Protein AF-A0A3S5J4J9-F1 (afdb_monomer)

Foldseek 3Di:
DLDPAFEEEEEAALQDAQVPCRSPVLSVVVLVVLQVSVVSVHAYEYEGAPPHDRDPNNPRYRYHHDYADGADDLQPDDQAHDQDADDRRSVVVSVVVQLVCQVVGPAYEYSYQHQVLLVCVVVDPGRAAYEHEDDNRYNSSVVSLVVSCVVPVVRYDYDDDD

Nearest PDB structures (foldseek):
  5zer-assembly1_B  TM=9.669E-01  e=6.235E-16  Synechococcus elongatus PCC 7942 = FACHB-805
  5zes-assembly1_A  TM=9.617E-01  e=1.439E-15  Synechococcus elongatus PCC 7942 = FACHB-805
  5ze7-assembly1_A  TM=9.567E-01  e=3.321E-15  Synechococcus elongatus PCC 7942 = FACHB-805
  5zes-assembly1_B  TM=9.505E-01  e=2.920E-15  Synechococcus elongatus PCC 7942 = FACHB-805
  5hwg-assembly1_A  TM=4.174E-01  e=1.608E-02  Microbacterium hydrocarbonoxydans

Radius of gyration: 15.08 Å; Cα contacts (8 Å, |Δi|>4): 296; chains: 1; bounding box: 45×36×36 Å

Secondary structure (DSSP, 8-state):
--PPP-EEEEE--SSS-TTSSTTTHHHHHHHHHHHHHHHTT-EEEEEEETT--PPTT-TTSEEEEE--BPPPPGGGS-TTPPP---TTBHHHHHHHHHHHHGGGSSEEEE----HHHHHHGGG-SS-EEEEE-S-S--HHHHHHHHHHHHHHGGGEEE----

Sequence (162 aa):
MSELPLDLVLLSTPIGALGSGRGGGVELTLTSLMQGLAERGHRLTLIAADGSCLPAGCEAVDLVMLPGADQPSWQHAAEDAPVVIPRNGLLPSMLAEALKRAPAADAVLNFGYDWLPLWTTPWVSVPLFHLISMGDVAAVMRDAIESLARWDQRRLAFHTRR

Solvent-accessible surface area (backbone atoms only — not comparabl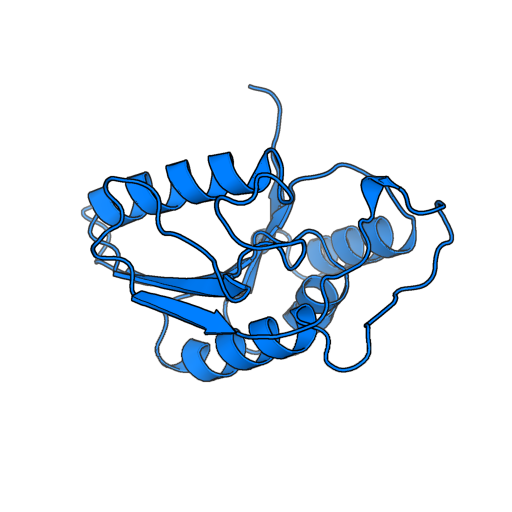e to full-atom values): 9257 Å² total; per-residue (Å²): 130,86,71,75,65,45,40,37,38,36,35,49,40,39,35,49,23,44,84,71,65,65,45,49,72,49,48,57,51,50,46,55,48,50,40,57,42,46,77,65,56,31,47,45,35,39,38,40,30,52,84,46,53,79,58,91,85,38,82,84,46,45,76,45,66,42,78,54,38,56,48,79,63,55,90,78,41,55,52,84,54,76,92,74,80,50,82,66,26,22,50,66,53,51,51,51,52,49,64,70,49,36,87,81,33,74,32,36,43,32,48,40,82,58,59,65,68,52,65,47,43,88,81,48,94,57,56,56,31,36,45,42,80,70,77,90,49,29,54,69,52,44,53,39,53,53,52,40,42,73,74,46,47,87,36,57,45,69,82,68,88,130

pLDDT: mean 93.33, std 8.8, range [41.97, 98.62]

Mean predicted aligned error: 3.62 Å

Structure (mmCIF, N/CA/C/O backbone):
data_AF-A0A3S5J4J9-F1
#
_entry.id   AF-A0A3S5J4J9-F1
#
loop_
_atom_site.group_PDB
_atom_site.id
_atom_site.type_symbol
_atom_site.label_atom_id
_atom_site.label_alt_id
_atom_site.label_comp_id
_atom_site.label_asym_id
_atom_site.label_entity_id
_atom_site.label_seq_id
_atom_site.pdbx_PDB_ins_code
_atom_site.Cartn_x
_atom_site.Cartn_y
_atom_site.Cartn_z
_atom_site.occupancy
_atom_site.B_iso_or_equiv
_atom_site.auth_seq_id
_atom_site.auth_comp_id
_atom_site.auth_asym_id
_atom_site.auth_atom_id
_atom_site.pdbx_PDB_model_num
ATOM 1 N N . MET A 1 1 ? -28.327 2.526 7.819 1.00 44.09 1 MET A N 1
ATOM 2 C CA . MET A 1 1 ? -27.573 1.862 8.901 1.00 44.09 1 MET A CA 1
ATOM 3 C C . MET A 1 1 ? -26.341 2.710 9.138 1.00 44.09 1 MET A C 1
ATOM 5 O O . MET A 1 1 ? -25.629 2.932 8.169 1.00 44.09 1 MET A O 1
ATOM 9 N N . SER A 1 2 ? -26.134 3.271 10.333 1.00 46.31 2 SER A N 1
ATOM 10 C CA . SER A 1 2 ? -24.818 3.837 10.647 1.00 46.31 2 SER A CA 1
ATOM 11 C C . SER A 1 2 ? -23.864 2.651 10.741 1.00 46.31 2 SER A C 1
ATOM 13 O O . SER A 1 2 ? -23.985 1.843 11.662 1.00 46.31 2 SER A O 1
ATOM 15 N N . GLU A 1 3 ? -23.022 2.468 9.730 1.00 72.62 3 GLU A N 1
ATOM 16 C CA . GLU A 1 3 ? -21.937 1.494 9.806 1.00 72.62 3 GLU A CA 1
ATOM 17 C C . GLU A 1 3 ? -21.077 1.872 11.015 1.00 72.62 3 GLU A C 1
ATOM 19 O O . GLU A 1 3 ? -20.797 3.053 11.236 1.00 72.62 3 GLU A O 1
ATOM 24 N N . LEU A 1 4 ? -20.763 0.891 11.863 1.00 86.06 4 LEU A N 1
ATOM 25 C CA . LEU A 1 4 ? -19.871 1.121 12.993 1.00 86.06 4 LEU A CA 1
ATOM 26 C C . LEU A 1 4 ? -18.525 1.638 12.452 1.00 86.06 4 LEU A C 1
ATOM 28 O O . LEU A 1 4 ? -18.101 1.187 11.382 1.00 86.06 4 LEU A O 1
ATOM 32 N N . PRO A 1 5 ? -17.857 2.567 13.159 1.00 93.88 5 PRO A N 1
ATOM 33 C CA . PRO A 1 5 ? -16.476 2.923 12.863 1.00 93.88 5 PRO A CA 1
ATOM 34 C C . PRO A 1 5 ? -15.620 1.666 12.700 1.00 93.88 5 PRO A C 1
ATOM 36 O O . PRO A 1 5 ? -15.747 0.737 13.494 1.00 93.88 5 PRO A O 1
ATOM 39 N N . LEU A 1 6 ? -14.772 1.666 11.673 1.00 96.88 6 LEU A N 1
ATOM 40 C CA . LEU A 1 6 ? -13.845 0.574 11.377 1.00 96.88 6 LEU A CA 1
ATOM 41 C C . LEU A 1 6 ? -12.423 1.073 11.603 1.00 96.88 6 LEU A C 1
ATOM 43 O O . LEU A 1 6 ? -12.153 2.254 11.361 1.00 96.88 6 LEU A O 1
ATOM 47 N N . ASP A 1 7 ? -11.536 0.168 11.990 1.00 97.75 7 ASP A N 1
ATOM 48 C CA . ASP A 1 7 ? -10.099 0.388 12.083 1.00 97.75 7 ASP A CA 1
ATOM 49 C C . ASP A 1 7 ? -9.435 -0.141 10.804 1.00 97.75 7 ASP A C 1
ATOM 51 O O . ASP A 1 7 ? -9.410 -1.344 10.540 1.00 97.75 7 ASP A O 1
ATOM 55 N N . LEU A 1 8 ? -8.921 0.762 9.966 1.00 98.19 8 LEU A N 1
ATOM 56 C CA . LEU A 1 8 ? -8.410 0.440 8.633 1.00 98.19 8 LEU A CA 1
ATOM 57 C C . LEU A 1 8 ? -6.920 0.762 8.519 1.00 98.19 8 LEU A C 1
ATOM 59 O O . LEU A 1 8 ? -6.482 1.880 8.798 1.00 98.19 8 LEU A O 1
ATOM 63 N N . VAL A 1 9 ? -6.148 -0.204 8.023 1.00 98.62 9 VAL A N 1
ATOM 64 C CA . VAL A 1 9 ? -4.742 0.004 7.660 1.00 98.62 9 VAL A CA 1
ATOM 65 C C . VAL A 1 9 ? -4.651 0.261 6.163 1.00 98.62 9 VAL A C 1
ATOM 67 O O . VAL A 1 9 ? -5.073 -0.557 5.351 1.00 98.62 9 VAL A O 1
ATOM 70 N N . LEU A 1 10 ? -4.087 1.397 5.782 1.00 98.31 10 LEU A N 1
ATOM 71 C CA . LEU A 1 10 ? -3.906 1.816 4.400 1.00 98.31 10 LEU A CA 1
ATOM 72 C C . LEU A 1 10 ? -2.436 1.646 4.021 1.00 98.31 10 LEU A C 1
ATOM 74 O O . LEU A 1 10 ? -1.550 2.137 4.715 1.00 98.31 10 LEU A O 1
ATOM 78 N N . LEU A 1 11 ? -2.173 0.969 2.910 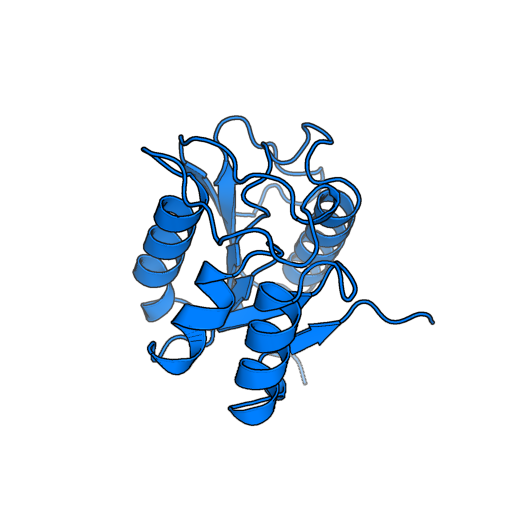1.00 97.75 11 LEU A N 1
ATOM 79 C CA . LEU A 1 11 ? -0.831 0.739 2.385 1.00 97.75 11 LEU A CA 1
ATOM 80 C C . LEU A 1 11 ? -0.642 1.585 1.121 1.00 97.75 11 LEU A C 1
ATOM 82 O O . LEU A 1 11 ? -1.273 1.304 0.095 1.00 97.75 11 LEU A O 1
ATOM 86 N N . SER A 1 12 ? 0.190 2.631 1.188 1.00 96.88 12 SER A N 1
ATOM 87 C CA . SER A 1 12 ? 0.451 3.492 0.027 1.00 96.88 12 SER A CA 1
ATOM 88 C C . SER A 1 12 ? 1.215 2.755 -1.074 1.00 96.88 12 SER A C 1
ATOM 90 O O . SER A 1 12 ? 1.709 1.640 -0.897 1.00 96.88 12 SER A O 1
ATOM 92 N N . THR A 1 13 ? 1.352 3.406 -2.230 1.00 95.12 13 THR A N 1
ATOM 93 C CA . THR A 1 13 ? 2.282 2.933 -3.258 1.00 95.12 13 THR A CA 1
ATOM 94 C C . THR A 1 13 ? 3.717 2.883 -2.710 1.00 95.12 13 THR A C 1
ATOM 96 O O . THR A 1 13 ? 4.108 3.799 -1.983 1.00 95.12 13 THR A O 1
ATOM 99 N N . PRO A 1 14 ? 4.514 1.856 -3.059 1.00 95.06 14 PRO A N 1
ATOM 100 C CA . PRO A 1 14 ? 5.933 1.771 -2.714 1.00 95.06 14 PRO A CA 1
ATOM 101 C C . PRO A 1 14 ? 6.835 2.560 -3.686 1.00 95.06 14 PRO A C 1
ATOM 103 O O . PRO A 1 14 ? 8.026 2.269 -3.792 1.00 95.06 14 PRO A O 1
ATOM 106 N N . ILE A 1 15 ? 6.269 3.499 -4.452 1.00 93.25 15 ILE A N 1
ATOM 107 C CA . ILE A 1 15 ? 6.972 4.328 -5.438 1.00 93.25 15 ILE A CA 1
ATOM 108 C C . ILE A 1 15 ? 6.971 5.777 -4.939 1.00 93.25 15 ILE A C 1
ATOM 110 O O . ILE A 1 15 ? 6.129 6.585 -5.332 1.00 93.25 15 ILE A O 1
ATOM 114 N N . GLY A 1 16 ? 7.939 6.103 -4.082 1.00 91.38 16 GLY A N 1
ATOM 115 C CA . GLY A 1 16 ? 8.122 7.433 -3.514 1.00 91.38 16 GLY A CA 1
ATOM 116 C C . GLY A 1 16 ? 7.184 7.770 -2.351 1.00 91.38 16 GLY A C 1
ATOM 117 O O . GLY A 1 16 ? 6.226 7.063 -2.043 1.00 91.38 16 GLY A O 1
ATOM 118 N N . ALA A 1 17 ? 7.493 8.889 -1.698 1.00 94.38 17 ALA A N 1
ATOM 119 C CA . ALA A 1 17 ? 6.730 9.426 -0.580 1.00 94.38 17 ALA A CA 1
ATOM 120 C C . ALA A 1 17 ? 5.429 10.103 -1.030 1.00 94.38 17 ALA A C 1
ATOM 122 O O . ALA A 1 17 ? 5.392 10.758 -2.078 1.00 94.38 17 ALA A O 1
ATOM 123 N N . LEU A 1 18 ? 4.380 9.999 -0.213 1.00 93.62 18 LEU A N 1
ATOM 124 C CA . LEU A 1 18 ? 3.127 10.721 -0.431 1.00 93.62 18 LEU A CA 1
ATOM 125 C C . LEU A 1 18 ? 3.380 12.235 -0.363 1.00 93.62 18 LEU A C 1
ATOM 127 O O . LEU A 1 18 ? 3.953 12.724 0.609 1.00 93.62 18 LEU A O 1
ATOM 131 N N . GLY A 1 19 ? 2.959 12.975 -1.389 1.00 91.38 19 GLY A N 1
ATOM 132 C CA . GLY A 1 19 ? 3.230 14.404 -1.546 1.00 91.38 19 GLY A CA 1
ATOM 133 C C . GLY A 1 19 ? 4.464 14.716 -2.398 1.00 91.38 19 GLY A C 1
ATOM 134 O O . GLY A 1 19 ? 4.697 15.880 -2.718 1.00 91.38 19 GLY A O 1
ATOM 135 N N . SER A 1 20 ? 5.241 13.707 -2.812 1.00 92.12 20 SER A N 1
ATOM 136 C CA . SER A 1 20 ? 6.369 13.900 -3.739 1.00 92.12 20 SER A CA 1
ATOM 137 C C . SER A 1 20 ? 5.941 14.005 -5.207 1.00 92.12 20 SER A C 1
ATOM 139 O O . SER A 1 20 ? 6.730 14.445 -6.044 1.00 92.12 20 SER A O 1
ATOM 141 N N . GLY A 1 21 ? 4.719 13.572 -5.536 1.00 88.12 21 GLY A N 1
ATOM 142 C CA . GLY A 1 21 ? 4.203 13.483 -6.901 1.00 88.12 21 GLY A CA 1
ATOM 143 C C . GLY A 1 21 ? 4.649 12.231 -7.665 1.00 88.12 21 GLY A C 1
ATOM 144 O O . GLY A 1 21 ? 4.185 12.004 -8.784 1.00 88.12 21 GLY A O 1
ATOM 145 N N . ARG A 1 22 ? 5.520 11.394 -7.087 1.00 86.94 22 ARG A N 1
ATOM 146 C CA . ARG A 1 22 ? 6.039 10.174 -7.733 1.00 86.94 22 ARG A CA 1
ATOM 147 C C . ARG A 1 22 ? 5.013 9.046 -7.804 1.00 86.94 22 ARG A C 1
ATOM 149 O O . ARG A 1 22 ? 5.085 8.237 -8.725 1.00 86.94 22 ARG A O 1
ATOM 156 N N . GLY A 1 23 ? 4.043 9.020 -6.892 1.00 83.00 23 GLY A N 1
ATOM 157 C CA . GLY A 1 23 ? 2.923 8.083 -6.928 1.00 83.00 23 GLY A CA 1
ATOM 158 C C . GLY A 1 23 ? 1.844 8.455 -7.952 1.00 83.00 23 GLY A C 1
ATOM 159 O O . GLY A 1 23 ? 0.907 7.683 -8.171 1.00 83.00 23 GLY A O 1
ATOM 160 N N . GLY A 1 24 ? 1.951 9.625 -8.591 1.00 87.19 24 GLY A N 1
ATOM 161 C CA . GLY A 1 24 ? 1.026 10.080 -9.626 1.00 87.19 24 GLY A CA 1
ATOM 162 C C . GLY A 1 24 ? -0.431 10.104 -9.148 1.00 87.19 24 GLY A C 1
ATOM 163 O O . GLY A 1 24 ? -0.739 10.555 -8.046 1.00 87.19 24 GLY A O 1
ATOM 164 N N . GLY A 1 25 ? -1.350 9.588 -9.972 1.00 86.12 25 GLY A N 1
ATOM 165 C CA . GLY A 1 25 ? -2.789 9.572 -9.668 1.00 86.12 25 GLY A CA 1
ATOM 166 C C . GLY A 1 25 ? -3.185 8.757 -8.427 1.00 86.12 25 GLY A C 1
ATOM 167 O O . GLY A 1 25 ? -4.272 8.970 -7.879 1.00 86.12 25 GLY A O 1
ATOM 168 N N . VAL A 1 26 ? -2.311 7.864 -7.946 1.00 87.81 26 VAL A N 1
ATOM 169 C CA . VAL A 1 26 ? -2.543 7.114 -6.702 1.00 87.81 26 VAL A CA 1
ATOM 170 C C . VAL A 1 26 ? -2.559 8.052 -5.498 1.00 87.81 26 VAL A C 1
ATOM 172 O O . VAL A 1 26 ? -3.388 7.868 -4.613 1.00 87.81 26 VAL A O 1
ATOM 175 N N . GLU A 1 27 ? -1.716 9.088 -5.472 1.00 90.50 27 GLU A N 1
ATOM 176 C CA . GLU A 1 27 ? -1.655 10.034 -4.347 1.00 90.50 27 GLU A CA 1
ATOM 177 C C . GLU A 1 27 ? -2.968 10.809 -4.184 1.00 90.50 27 GLU A C 1
ATOM 179 O O . GLU A 1 27 ? -3.487 10.947 -3.072 1.00 90.50 27 GLU A O 1
ATOM 184 N N . LEU A 1 28 ? -3.549 11.257 -5.302 1.00 88.25 28 LEU A N 1
ATOM 185 C CA . LEU A 1 28 ? -4.848 11.929 -5.304 1.00 88.25 28 LEU A CA 1
ATOM 186 C C . LEU A 1 28 ? -5.962 10.979 -4.855 1.00 88.25 28 LEU A C 1
ATOM 188 O O . LEU A 1 28 ? -6.781 11.339 -4.014 1.00 88.25 28 LEU A O 1
ATOM 192 N N . THR A 1 29 ? -5.967 9.755 -5.386 1.00 91.00 29 THR A N 1
ATOM 193 C CA . THR A 1 29 ? -6.958 8.735 -5.022 1.00 91.00 29 THR A CA 1
ATOM 194 C C . THR A 1 29 ? -6.906 8.431 -3.531 1.00 91.00 29 THR A C 1
ATOM 196 O O . THR A 1 29 ? -7.937 8.461 -2.864 1.00 91.00 29 THR A O 1
ATOM 199 N N . LEU A 1 30 ? -5.705 8.188 -3.000 1.00 92.69 30 LEU A N 1
ATOM 200 C CA . LEU A 1 30 ? -5.481 7.915 -1.586 1.00 92.69 30 LEU A CA 1
ATOM 201 C C . LEU A 1 30 ? -5.930 9.095 -0.720 1.00 92.69 30 LEU A C 1
ATOM 203 O O . LEU A 1 30 ? -6.593 8.888 0.290 1.00 92.69 30 LEU A O 1
ATOM 207 N N . THR A 1 31 ? -5.638 10.326 -1.146 1.00 91.44 31 THR A N 1
ATOM 208 C CA . THR A 1 31 ? -6.090 11.546 -0.463 1.00 91.44 31 THR A CA 1
ATOM 209 C C . THR A 1 31 ? -7.612 11.601 -0.359 1.00 91.44 31 THR A C 1
ATOM 211 O O . THR A 1 31 ? -8.143 11.714 0.744 1.00 91.44 31 THR A O 1
ATOM 214 N N . SER A 1 32 ? -8.325 11.459 -1.481 1.00 91.75 32 SER A N 1
ATOM 215 C CA . SER A 1 32 ? -9.792 11.487 -1.490 1.00 91.75 32 SER A CA 1
ATOM 216 C C . SER A 1 32 ? -10.405 10.346 -0.673 1.00 91.75 32 SER A C 1
ATOM 218 O O . SER A 1 32 ? -11.421 10.542 -0.008 1.00 91.75 32 SER A O 1
ATOM 220 N N . LEU A 1 33 ? -9.790 9.160 -0.693 1.00 93.19 33 LEU A N 1
ATOM 221 C CA . LEU A 1 33 ? -10.253 8.014 0.090 1.00 93.19 33 LEU A CA 1
ATOM 222 C C . LEU A 1 33 ? -10.056 8.222 1.590 1.00 93.19 33 LEU A C 1
ATOM 224 O O . LEU A 1 33 ? -10.974 7.947 2.355 1.00 93.19 33 LEU A O 1
ATOM 228 N N . MET A 1 34 ? -8.895 8.728 2.011 1.00 94.69 34 MET A N 1
ATOM 229 C CA . MET A 1 34 ? -8.635 9.019 3.422 1.00 94.69 34 MET A CA 1
ATOM 230 C C . MET A 1 34 ? -9.616 10.053 3.966 1.00 94.69 34 MET A C 1
ATOM 232 O O . MET A 1 34 ? -10.206 9.816 5.015 1.00 94.69 34 MET A O 1
ATOM 236 N N . GLN A 1 35 ? -9.848 11.145 3.230 1.00 93.31 35 GLN A N 1
ATOM 237 C CA . GLN A 1 35 ? -10.825 12.166 3.617 1.00 93.31 35 GLN A CA 1
ATOM 238 C C . GLN A 1 35 ? -12.228 11.561 3.745 1.00 93.31 35 GLN A C 1
ATOM 240 O O . GLN A 1 35 ? -12.847 11.657 4.801 1.00 93.31 35 GLN A O 1
ATOM 245 N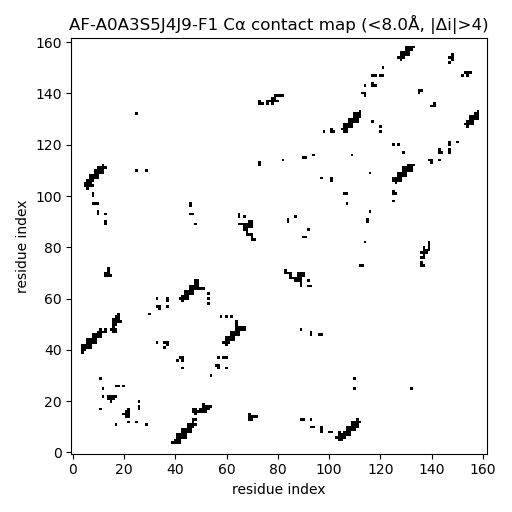 N . GLY A 1 36 ? -12.698 10.846 2.717 1.00 93.44 36 GLY A N 1
ATOM 246 C CA . GLY A 1 36 ? -14.031 10.242 2.732 1.00 93.44 36 GLY A CA 1
ATOM 247 C C . GLY A 1 36 ? -14.218 9.178 3.821 1.00 93.44 36 GLY A C 1
ATOM 248 O O . GLY A 1 36 ? -15.301 9.068 4.390 1.00 93.44 36 GLY A O 1
ATOM 249 N N . LEU A 1 37 ? -13.185 8.394 4.141 1.00 94.25 37 LEU A N 1
ATOM 250 C CA . LEU A 1 37 ? -13.245 7.412 5.227 1.00 94.25 37 LEU A CA 1
ATOM 251 C C . LEU A 1 37 ? -13.205 8.082 6.610 1.00 94.25 37 LEU A C 1
ATOM 253 O O . LEU A 1 37 ? -13.956 7.683 7.501 1.00 94.25 37 LEU A O 1
ATOM 257 N N . ALA A 1 38 ? -12.379 9.115 6.784 1.00 92.44 38 ALA A N 1
ATOM 258 C CA . ALA A 1 38 ? -12.304 9.877 8.028 1.00 92.44 38 ALA A CA 1
ATOM 259 C C . ALA A 1 38 ? -13.619 10.623 8.316 1.00 92.44 38 ALA A C 1
ATOM 261 O O . ALA A 1 38 ? -14.122 10.573 9.436 1.00 92.44 38 ALA A O 1
ATOM 262 N N . GLU A 1 39 ? -14.240 11.233 7.300 1.00 91.81 39 GLU A N 1
ATOM 263 C CA . GLU A 1 39 ? -15.555 11.889 7.405 1.00 91.81 39 GLU A CA 1
ATOM 264 C C . GLU A 1 39 ? -16.675 10.924 7.822 1.00 91.81 39 GLU A C 1
ATOM 266 O O . GLU A 1 39 ? -17.642 11.323 8.472 1.00 91.81 39 GLU A O 1
ATOM 271 N N . ARG A 1 40 ? -16.540 9.636 7.485 1.00 92.62 40 ARG A N 1
ATOM 272 C CA . ARG A 1 40 ? -17.462 8.567 7.907 1.00 92.62 40 ARG A CA 1
ATOM 273 C C . ARG A 1 40 ? -17.162 8.034 9.311 1.00 92.62 40 ARG A C 1
ATOM 275 O O . ARG A 1 40 ? -17.894 7.178 9.800 1.00 92.62 40 ARG A O 1
ATOM 282 N N . GLY A 1 41 ? -16.124 8.549 9.970 1.00 93.75 41 GLY A N 1
ATOM 283 C CA . GLY A 1 41 ? -15.755 8.215 11.343 1.00 93.75 41 GLY A CA 1
ATOM 284 C C . GLY A 1 41 ? -14.856 6.987 11.492 1.00 93.75 41 GLY A C 1
ATOM 285 O O . GLY A 1 41 ? -14.670 6.535 12.619 1.00 93.75 41 GLY A O 1
ATOM 286 N N . HIS A 1 42 ? -14.304 6.436 10.404 1.00 96.19 42 HIS A N 1
ATOM 287 C CA . HIS A 1 42 ? -13.347 5.325 10.483 1.00 96.19 42 HIS A CA 1
ATOM 288 C C . HIS A 1 42 ? -11.995 5.802 11.040 1.00 96.19 42 HIS A C 1
ATOM 290 O O . HIS A 1 42 ? -11.588 6.944 10.809 1.00 96.19 42 HIS A O 1
ATOM 296 N N . ARG A 1 43 ? -11.275 4.931 11.756 1.00 97.06 43 ARG A N 1
ATOM 297 C CA . ARG A 1 43 ? -9.895 5.198 12.185 1.00 97.06 43 ARG A CA 1
ATOM 298 C C . ARG A 1 43 ? -8.940 4.659 11.141 1.00 97.06 43 ARG A C 1
ATOM 300 O O . ARG A 1 43 ? -9.091 3.532 10.678 1.00 97.06 43 ARG A O 1
ATOM 307 N N . LEU A 1 44 ? -7.958 5.470 10.775 1.00 98.12 44 LEU A N 1
ATOM 308 C CA . LEU A 1 44 ? -7.051 5.164 9.680 1.00 98.12 44 LEU A CA 1
ATOM 309 C C . LEU A 1 44 ? -5.612 5.160 10.187 1.00 98.12 44 LEU A C 1
ATOM 311 O O . LEU A 1 44 ? -5.173 6.128 10.809 1.00 98.12 44 LEU A O 1
ATOM 315 N N . THR A 1 45 ? -4.876 4.107 9.846 1.00 98.50 45 THR A N 1
ATOM 316 C CA . THR A 1 45 ? -3.414 4.086 9.904 1.00 98.50 45 THR A CA 1
ATOM 317 C C . THR A 1 45 ? -2.881 4.018 8.481 1.00 98.50 45 THR A C 1
ATOM 319 O O . THR A 1 45 ? -3.133 3.040 7.783 1.00 98.50 45 THR A O 1
ATOM 322 N N . LEU A 1 46 ? -2.129 5.024 8.044 1.00 98.44 46 LEU A N 1
ATOM 323 C CA . LEU A 1 46 ? -1.448 5.030 6.754 1.00 98.44 46 LEU A CA 1
ATOM 324 C C . LEU A 1 46 ? 0.001 4.566 6.920 1.00 98.44 46 LEU A C 1
ATOM 326 O O . LEU A 1 46 ? 0.772 5.184 7.645 1.00 98.44 46 LEU A O 1
ATOM 330 N N . ILE A 1 47 ? 0.389 3.524 6.191 1.00 98.62 47 ILE A N 1
ATOM 331 C CA . ILE A 1 47 ? 1.779 3.098 6.032 1.00 98.62 47 ILE A CA 1
ATOM 332 C C . ILE A 1 47 ? 2.289 3.652 4.703 1.00 98.62 47 ILE A C 1
ATOM 334 O O . ILE A 1 47 ? 1.706 3.371 3.651 1.00 98.62 47 ILE A O 1
ATOM 338 N N . ALA A 1 48 ? 3.372 4.426 4.754 1.00 98.00 48 ALA A N 1
ATOM 339 C CA . ALA A 1 48 ? 3.952 5.091 3.591 1.00 98.00 48 ALA A CA 1
ATOM 340 C C . ALA A 1 48 ? 5.484 5.208 3.683 1.00 98.00 48 ALA A C 1
ATOM 342 O O . ALA A 1 48 ? 6.095 4.888 4.705 1.00 98.00 48 ALA A O 1
ATOM 343 N N . ALA A 1 49 ? 6.116 5.663 2.599 1.00 97.88 49 ALA A N 1
ATOM 344 C CA . ALA A 1 49 ? 7.556 5.910 2.569 1.00 97.88 49 ALA A CA 1
ATOM 345 C C . ALA A 1 49 ? 7.963 7.042 3.525 1.00 97.88 49 ALA A C 1
ATOM 347 O O . ALA A 1 49 ? 7.182 7.961 3.782 1.00 97.88 49 ALA A O 1
ATOM 348 N N . ASP A 1 50 ? 9.207 7.016 3.993 1.00 97.38 50 ASP A N 1
ATOM 349 C CA . ASP A 1 50 ? 9.806 8.138 4.715 1.00 97.38 50 ASP A CA 1
ATOM 350 C C . ASP A 1 50 ? 9.764 9.441 3.897 1.00 97.38 50 ASP A C 1
ATOM 352 O O . ASP A 1 50 ? 9.926 9.439 2.675 1.00 97.38 50 ASP A O 1
ATOM 356 N N . GLY A 1 51 ? 9.493 10.554 4.579 1.00 96.19 51 GLY A N 1
ATOM 357 C CA . GLY A 1 51 ? 9.228 11.855 3.957 1.00 96.19 51 GLY A CA 1
ATOM 358 C C . GLY A 1 51 ? 7.807 12.039 3.406 1.00 96.19 51 GLY A C 1
ATOM 359 O O . GLY A 1 51 ? 7.555 13.031 2.724 1.00 96.19 51 GLY A O 1
ATOM 360 N N . SER A 1 52 ? 6.883 11.110 3.676 1.00 96.75 52 SER A N 1
ATOM 361 C CA . SER A 1 52 ? 5.470 11.261 3.307 1.00 96.75 52 SER A CA 1
ATOM 362 C C . SER A 1 52 ? 4.777 12.323 4.156 1.00 96.75 52 SER A C 1
ATOM 364 O O . SER A 1 52 ? 4.960 12.379 5.370 1.00 96.75 52 SER A O 1
ATOM 366 N N . CYS A 1 53 ? 3.915 13.117 3.528 1.00 94.00 53 CYS A N 1
ATOM 367 C CA . CYS A 1 53 ? 3.093 14.114 4.205 1.00 94.00 53 CYS A CA 1
ATOM 368 C C . CYS A 1 53 ? 1.612 13.759 4.075 1.00 94.00 53 CYS A C 1
ATOM 370 O O . CYS A 1 53 ? 1.146 13.380 2.998 1.00 94.00 53 CYS A O 1
ATOM 372 N N . LEU A 1 54 ? 0.857 13.922 5.162 1.00 93.31 54 LEU A N 1
ATOM 373 C CA . LEU A 1 54 ? -0.597 13.808 5.102 1.00 93.31 54 LEU A CA 1
ATOM 374 C C . LEU A 1 54 ? -1.183 15.003 4.332 1.00 93.31 54 LEU A C 1
ATOM 376 O O . LEU A 1 54 ? -0.729 16.136 4.519 1.00 93.31 54 LEU A O 1
ATOM 380 N N . PRO A 1 55 ? -2.193 14.777 3.477 1.00 87.38 55 PRO A N 1
ATOM 381 C CA . PRO A 1 55 ? -2.929 15.864 2.853 1.00 87.38 55 PRO A CA 1
ATOM 382 C C . PRO A 1 55 ? -3.747 16.630 3.902 1.00 87.38 55 PRO A C 1
ATOM 384 O O . PRO A 1 55 ? -4.096 16.094 4.956 1.00 87.38 55 PRO A O 1
ATOM 387 N N . ALA A 1 56 ? -4.086 17.883 3.595 1.00 86.88 56 ALA A N 1
ATOM 388 C CA . ALA A 1 56 ? -4.935 18.701 4.459 1.00 86.88 56 ALA A CA 1
ATOM 389 C C . ALA A 1 56 ? -6.291 18.018 4.726 1.00 86.88 56 ALA A C 1
ATOM 391 O O . ALA A 1 56 ? -6.895 17.445 3.812 1.00 86.88 56 ALA A O 1
ATOM 392 N N . GLY A 1 57 ? -6.770 18.093 5.969 1.00 85.12 57 GLY A N 1
ATOM 393 C CA . GLY A 1 57 ? -8.009 17.444 6.409 1.00 85.12 57 GLY A CA 1
ATOM 394 C C . GLY A 1 57 ? -7.856 15.972 6.811 1.00 85.12 57 GLY A C 1
ATOM 395 O O . GLY A 1 57 ? -8.847 15.340 7.170 1.00 85.12 57 GLY A O 1
ATOM 396 N N . CYS A 1 58 ? -6.641 15.415 6.758 1.00 90.69 58 CYS A N 1
ATOM 397 C CA . CYS A 1 58 ? -6.332 14.052 7.199 1.00 90.69 58 CYS A CA 1
ATOM 398 C C . CYS A 1 58 ? -5.460 14.019 8.465 1.00 90.69 58 CYS A C 1
ATOM 400 O O . CYS A 1 58 ? -4.790 13.025 8.721 1.00 90.69 58 CYS A O 1
ATOM 402 N N . GLU A 1 59 ? -5.449 15.076 9.277 1.00 90.94 59 GLU A N 1
ATOM 403 C CA . GLU A 1 59 ? -4.557 15.217 10.440 1.00 90.94 59 GLU A CA 1
ATOM 404 C C . GLU A 1 59 ? -4.807 14.164 11.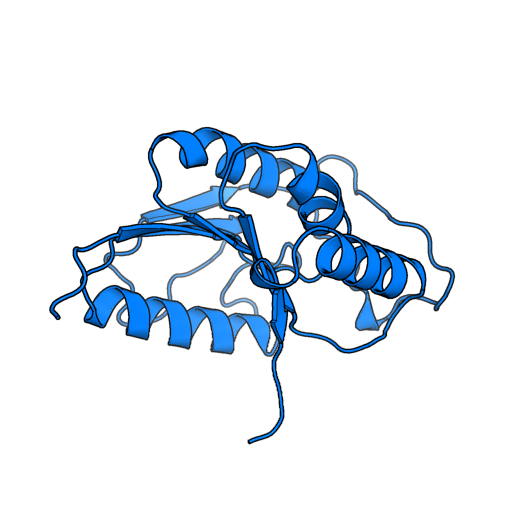533 1.00 90.94 59 GLU A C 1
ATOM 406 O O . GLU A 1 59 ? -3.935 13.908 12.359 1.00 90.94 59 GLU A O 1
ATOM 411 N N . ALA A 1 60 ? -5.992 13.547 11.542 1.00 91.12 60 ALA A N 1
ATOM 412 C CA . ALA A 1 60 ? -6.355 12.476 12.468 1.00 91.12 60 ALA A CA 1
ATOM 413 C C . ALA A 1 60 ? -5.853 11.079 12.043 1.00 91.12 60 ALA A C 1
ATOM 415 O O . ALA A 1 60 ? -6.038 10.121 12.793 1.00 91.12 60 ALA A O 1
ATOM 416 N N . VAL A 1 61 ? -5.260 10.942 10.850 1.00 96.12 61 VAL A N 1
ATOM 417 C CA . VAL A 1 61 ? -4.705 9.673 10.353 1.00 96.12 61 VAL A CA 1
ATOM 418 C C . VAL A 1 61 ? -3.378 9.378 11.057 1.00 96.12 61 VAL A C 1
ATOM 420 O O . VAL A 1 61 ? -2.479 10.216 11.068 1.00 96.12 61 VAL A O 1
ATOM 423 N N . ASP A 1 62 ? -3.227 8.170 11.604 1.00 97.62 62 ASP A N 1
ATOM 424 C CA . ASP A 1 62 ? -1.948 7.699 12.147 1.00 97.62 62 ASP A CA 1
ATOM 425 C C . ASP A 1 62 ? -0.982 7.399 10.992 1.00 97.62 62 ASP A C 1
ATOM 427 O O . ASP A 1 62 ? -1.208 6.468 10.219 1.00 97.62 62 ASP A O 1
ATOM 431 N N . LEU A 1 63 ? 0.075 8.198 10.837 1.00 97.75 63 LEU A N 1
ATOM 432 C CA . LEU A 1 63 ? 1.055 8.040 9.763 1.00 97.75 63 LEU A CA 1
ATOM 433 C C . LEU A 1 63 ? 2.278 7.253 10.246 1.00 97.75 63 LEU A C 1
ATOM 435 O O . LEU A 1 63 ? 3.065 7.722 11.068 1.00 97.75 63 LEU A O 1
ATOM 439 N N . VAL A 1 64 ? 2.490 6.088 9.642 1.00 98.44 64 VAL A N 1
ATOM 440 C CA . VAL A 1 64 ? 3.651 5.223 9.849 1.00 98.44 64 VAL A CA 1
ATOM 441 C C . VAL A 1 64 ? 4.564 5.333 8.636 1.00 98.44 64 VAL A C 1
ATOM 443 O O . VAL A 1 64 ? 4.252 4.842 7.551 1.00 98.44 64 VAL A O 1
ATOM 446 N N . MET A 1 65 ? 5.710 5.974 8.829 1.00 98.31 65 MET A N 1
ATOM 447 C CA . MET A 1 65 ? 6.719 6.143 7.788 1.00 98.31 65 MET A CA 1
ATOM 448 C C . MET A 1 65 ? 7.815 5.093 7.908 1.00 98.31 65 MET A C 1
ATOM 450 O O . MET A 1 65 ? 8.337 4.851 8.997 1.00 98.31 65 MET A O 1
ATOM 454 N N . LEU A 1 66 ? 8.177 4.485 6.780 1.00 98.31 66 LEU A N 1
ATOM 455 C CA . LEU A 1 66 ? 9.236 3.485 6.712 1.00 98.31 66 LEU A CA 1
ATOM 456 C C . LEU A 1 66 ? 10.311 3.894 5.700 1.00 98.31 66 LEU A C 1
ATOM 458 O O . LEU A 1 66 ? 9.980 4.306 4.585 1.00 98.31 66 LEU A O 1
ATOM 462 N N . PRO A 1 67 ? 11.603 3.747 6.042 1.00 97.69 67 PRO A N 1
ATOM 463 C CA . PRO A 1 67 ? 12.672 3.921 5.076 1.00 97.69 67 PRO A CA 1
ATOM 464 C C . PRO A 1 67 ? 12.737 2.711 4.138 1.00 97.69 67 PRO A C 1
ATOM 466 O O . PRO A 1 67 ? 12.378 1.590 4.507 1.00 97.69 67 PRO A O 1
ATOM 469 N N . GLY A 1 68 ? 13.267 2.910 2.937 1.00 96.62 68 GLY A N 1
ATOM 470 C CA . GLY A 1 68 ? 13.519 1.816 2.008 1.00 96.62 68 GLY A CA 1
ATOM 471 C C . GLY A 1 68 ? 13.759 2.296 0.587 1.00 96.62 68 GLY A C 1
ATOM 472 O O . GLY A 1 68 ? 13.537 3.458 0.259 1.00 96.62 68 GLY A O 1
ATOM 473 N N . ALA A 1 69 ? 14.228 1.384 -0.256 1.00 97.75 69 ALA A N 1
ATOM 474 C CA . ALA A 1 69 ? 14.339 1.621 -1.686 1.00 97.75 69 ALA A CA 1
ATOM 475 C C . ALA A 1 69 ? 12.968 1.474 -2.357 1.00 97.75 69 ALA A C 1
ATOM 477 O O . ALA A 1 69 ? 12.278 0.471 -2.144 1.00 97.75 69 ALA A O 1
ATOM 478 N N . ASP A 1 70 ? 12.606 2.457 -3.182 1.00 96.88 70 ASP A N 1
ATOM 479 C CA . ASP A 1 70 ? 11.375 2.432 -3.972 1.00 96.88 70 ASP A CA 1
ATOM 480 C C . ASP A 1 70 ? 11.319 1.218 -4.898 1.00 96.88 70 ASP A C 1
ATOM 482 O O . ASP A 1 70 ? 12.336 0.779 -5.445 1.00 96.88 70 ASP A O 1
ATOM 486 N N . GLN A 1 71 ? 10.107 0.732 -5.143 1.00 96.19 71 GLN A N 1
ATOM 487 C CA . GLN A 1 71 ? 9.873 -0.238 -6.202 1.00 96.19 71 GLN A CA 1
ATOM 488 C C . GLN A 1 71 ? 10.077 0.382 -7.593 1.00 96.19 71 GLN A C 1
ATOM 490 O O . GLN A 1 71 ? 9.703 1.539 -7.824 1.00 96.19 71 GLN A O 1
ATOM 495 N N . PRO A 1 72 ? 10.618 -0.383 -8.558 1.00 94.06 72 PRO A N 1
ATOM 496 C CA . PRO A 1 72 ? 10.566 -0.010 -9.965 1.00 94.06 72 PRO A CA 1
ATOM 497 C C . PRO A 1 72 ? 9.117 0.126 -10.449 1.00 94.06 72 PRO A C 1
ATOM 499 O O . PRO A 1 72 ? 8.251 -0.666 -10.085 1.00 94.06 72 PRO A O 1
ATOM 502 N N . SER A 1 73 ? 8.851 1.118 -11.300 1.00 92.00 73 SER A N 1
ATOM 503 C CA . SER A 1 73 ? 7.511 1.321 -11.858 1.00 92.00 73 SER A CA 1
ATOM 504 C C . SER A 1 73 ? 7.178 0.275 -12.920 1.00 92.00 73 SER A C 1
ATOM 506 O O . SER A 1 73 ? 7.878 0.165 -13.929 1.00 92.00 73 SER A O 1
ATOM 508 N N . TRP A 1 74 ? 6.046 -0.411 -12.746 1.00 92.75 74 TRP A N 1
ATOM 509 C CA . TRP A 1 74 ? 5.486 -1.316 -13.754 1.00 92.75 74 TRP A CA 1
ATOM 510 C C . TRP A 1 74 ? 5.069 -0.605 -15.047 1.00 92.75 74 TRP A C 1
ATOM 512 O O . TRP A 1 74 ? 5.082 -1.223 -16.103 1.00 92.75 74 TRP A O 1
ATOM 522 N N . GLN A 1 75 ? 4.762 0.697 -15.009 1.00 88.00 75 GLN A N 1
ATOM 523 C CA . GLN A 1 75 ? 4.364 1.460 -16.202 1.00 88.00 75 GLN A CA 1
ATOM 524 C C . GLN A 1 75 ? 5.483 1.558 -17.255 1.00 88.00 75 GLN A C 1
ATOM 526 O O . GLN A 1 75 ? 5.217 1.793 -18.432 1.00 88.00 75 GLN A O 1
ATOM 531 N N . HIS A 1 76 ? 6.737 1.414 -16.828 1.00 87.50 76 HIS A N 1
ATOM 532 C CA . HIS A 1 76 ? 7.913 1.480 -17.696 1.00 87.50 76 HIS A CA 1
ATOM 533 C C . HIS A 1 76 ? 8.578 0.112 -17.885 1.00 87.50 76 HIS A C 1
ATOM 535 O O . HIS A 1 76 ? 9.642 0.031 -18.499 1.00 87.50 76 HIS A O 1
ATOM 541 N N . ALA A 1 77 ? 7.984 -0.947 -17.332 1.00 89.75 77 ALA A N 1
ATOM 542 C CA . ALA A 1 77 ? 8.498 -2.299 -17.454 1.00 89.75 77 ALA A CA 1
ATOM 543 C C . ALA A 1 77 ? 8.190 -2.879 -18.843 1.00 89.75 77 ALA A C 1
ATOM 545 O O . ALA A 1 77 ? 7.204 -2.516 -19.484 1.00 89.75 77 ALA A O 1
ATOM 546 N N . ALA A 1 78 ? 9.043 -3.796 -19.301 1.00 93.75 78 ALA A N 1
ATOM 547 C CA . ALA A 1 78 ? 8.704 -4.670 -20.419 1.00 93.75 78 ALA A CA 1
ATOM 548 C C . ALA A 1 78 ? 7.599 -5.654 -19.999 1.00 93.75 78 ALA A C 1
ATOM 550 O O . ALA A 1 78 ? 7.460 -5.968 -18.816 1.00 93.75 78 ALA A O 1
ATOM 551 N N . GLU A 1 79 ? 6.840 -6.169 -20.967 1.00 92.75 79 GLU A N 1
ATOM 552 C CA . GLU A 1 79 ? 5.730 -7.095 -20.706 1.00 92.75 79 GLU A CA 1
ATOM 553 C C . GLU A 1 79 ? 6.174 -8.356 -19.938 1.00 92.75 79 GLU A C 1
ATOM 555 O O . GLU A 1 79 ? 5.458 -8.822 -19.052 1.00 92.75 79 GLU A O 1
ATOM 560 N N . ASP A 1 80 ? 7.373 -8.864 -20.236 1.00 94.88 80 ASP A N 1
ATOM 561 C CA . ASP A 1 80 ? 8.002 -10.054 -19.652 1.00 94.88 80 ASP A CA 1
ATOM 562 C C . ASP A 1 80 ? 9.007 -9.733 -18.528 1.00 94.88 80 ASP A C 1
ATOM 564 O O . ASP A 1 80 ? 9.788 -10.596 -18.115 1.00 94.88 80 ASP A O 1
ATOM 568 N N . ALA A 1 81 ? 9.004 -8.496 -18.018 1.00 94.31 81 ALA A N 1
ATOM 569 C CA . ALA A 1 81 ? 9.925 -8.087 -16.968 1.00 94.31 81 ALA A CA 1
ATOM 570 C C . ALA A 1 81 ? 9.756 -8.946 -15.697 1.00 94.31 81 ALA A C 1
ATOM 572 O O . ALA A 1 81 ? 8.630 -9.237 -15.276 1.00 94.31 81 ALA A O 1
ATOM 573 N N . PRO A 1 82 ? 10.864 -9.327 -15.033 1.00 95.50 82 PRO A N 1
ATOM 574 C CA . PRO A 1 82 ? 10.790 -10.082 -13.794 1.00 95.50 82 PRO A CA 1
ATOM 575 C C . PRO A 1 82 ? 10.237 -9.215 -12.660 1.00 95.50 82 PRO A C 1
ATOM 577 O O . PRO A 1 82 ? 10.417 -7.997 -12.633 1.00 95.50 82 PRO A O 1
ATOM 580 N N . VAL A 1 83 ? 9.652 -9.863 -11.653 1.00 96.88 83 VAL A N 1
ATOM 581 C CA . VAL A 1 83 ? 9.387 -9.203 -10.371 1.00 96.88 83 VAL A CA 1
ATOM 582 C C . VAL A 1 83 ? 10.724 -8.882 -9.709 1.00 96.88 83 VAL A C 1
ATOM 584 O O . VAL A 1 83 ? 11.516 -9.778 -9.412 1.00 96.88 83 VAL A O 1
ATOM 587 N N . VAL A 1 84 ? 10.966 -7.598 -9.459 1.00 96.56 84 VAL A N 1
ATOM 588 C CA . VAL A 1 84 ? 12.171 -7.115 -8.782 1.00 96.56 84 VAL A CA 1
ATOM 589 C C . VAL A 1 84 ? 11.789 -6.582 -7.412 1.00 96.56 84 VAL A C 1
ATOM 591 O O . VAL A 1 84 ? 10.976 -5.669 -7.303 1.00 96.56 84 VAL A O 1
ATOM 594 N N . ILE A 1 85 ? 12.427 -7.120 -6.375 1.00 97.62 85 ILE A N 1
ATOM 595 C CA . ILE A 1 85 ? 12.384 -6.570 -5.021 1.00 97.62 85 ILE A CA 1
ATOM 596 C C . ILE A 1 85 ? 13.770 -5.995 -4.711 1.00 97.62 85 ILE A C 1
ATOM 598 O O . ILE A 1 85 ? 14.732 -6.762 -4.588 1.00 97.62 85 ILE A O 1
ATOM 602 N N . PRO A 1 86 ? 13.916 -4.664 -4.599 1.00 96.94 86 PRO A N 1
ATOM 603 C CA . PRO A 1 86 ? 15.179 -4.045 -4.237 1.00 96.94 86 PRO A CA 1
ATOM 604 C C . PRO A 1 86 ? 15.682 -4.529 -2.876 1.00 96.94 86 PRO A C 1
ATOM 606 O O . PRO A 1 86 ? 14.913 -4.827 -1.957 1.00 96.94 86 PRO A O 1
ATOM 609 N N . ARG A 1 87 ? 17.006 -4.538 -2.708 1.00 96.44 87 ARG A N 1
ATOM 610 C CA . ARG A 1 87 ? 17.607 -4.700 -1.381 1.00 96.44 87 ARG A CA 1
ATOM 611 C C . ARG A 1 87 ? 17.159 -3.541 -0.490 1.00 96.44 87 ARG A C 1
ATOM 613 O O . ARG A 1 87 ? 17.214 -2.392 -0.915 1.00 96.44 87 ARG A O 1
ATOM 620 N N . ASN A 1 88 ? 16.763 -3.849 0.746 1.00 95.69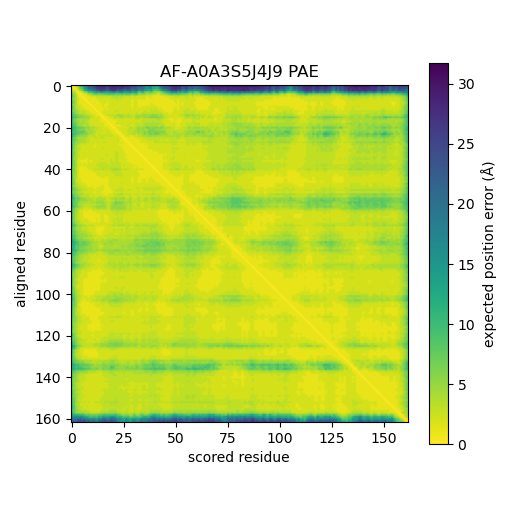 88 ASN A N 1
ATOM 621 C CA . ASN A 1 88 ? 16.117 -2.892 1.652 1.00 95.69 88 ASN A CA 1
ATOM 622 C C . ASN A 1 88 ? 14.861 -2.268 1.016 1.00 95.69 88 ASN A C 1
ATOM 624 O O . ASN A 1 88 ? 14.609 -1.075 1.163 1.00 95.69 88 ASN A O 1
ATOM 628 N N . GLY A 1 89 ? 14.117 -3.072 0.252 1.00 97.38 89 GLY A N 1
ATOM 629 C CA . GLY A 1 89 ? 12.928 -2.640 -0.463 1.00 97.38 89 GLY A CA 1
ATOM 630 C C . GLY A 1 89 ? 11.859 -2.114 0.486 1.00 97.38 89 GLY A C 1
ATOM 631 O O . GLY A 1 89 ? 11.555 -2.710 1.527 1.00 97.38 89 GLY A O 1
ATOM 632 N N . LEU A 1 90 ? 11.270 -0.996 0.089 1.00 97.81 90 LEU A N 1
ATOM 633 C CA . LEU A 1 90 ? 10.184 -0.364 0.808 1.00 97.81 90 LEU A CA 1
ATOM 634 C C . LEU A 1 90 ? 8.933 -1.261 0.805 1.00 97.81 90 LEU A C 1
ATOM 636 O O . LEU A 1 90 ? 8.331 -1.473 1.854 1.00 97.81 90 LEU A O 1
ATOM 640 N N . LEU A 1 91 ? 8.602 -1.878 -0.336 1.00 98.38 91 LEU A N 1
ATOM 641 C CA . LEU A 1 91 ? 7.413 -2.726 -0.490 1.00 98.38 91 LEU A CA 1
ATOM 642 C C . LEU A 1 91 ? 7.329 -3.884 0.530 1.00 98.38 91 LEU A C 1
ATOM 644 O O . LEU A 1 91 ? 6.325 -3.953 1.242 1.00 98.38 91 LEU A O 1
ATOM 648 N N . PRO A 1 92 ? 8.334 -4.777 0.668 1.00 98.31 92 PRO A N 1
ATOM 649 C CA . PRO A 1 92 ? 8.283 -5.831 1.683 1.00 98.31 92 PRO A CA 1
ATOM 650 C C . PRO A 1 92 ? 8.159 -5.288 3.107 1.00 98.31 92 PRO A C 1
ATOM 652 O O . PRO A 1 92 ? 7.456 -5.872 3.928 1.00 98.31 92 PRO A O 1
ATOM 655 N N . SER A 1 93 ? 8.831 -4.170 3.396 1.00 98.19 93 SER A N 1
ATOM 656 C CA . SER A 1 93 ? 8.841 -3.557 4.726 1.00 98.19 93 SER A CA 1
ATOM 657 C C . SER A 1 93 ? 7.461 -3.011 5.088 1.00 98.19 93 SER A C 1
ATOM 659 O O . SE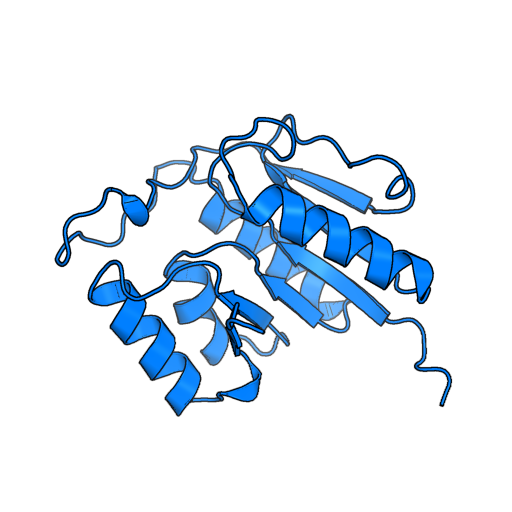R A 1 93 ? 6.949 -3.293 6.171 1.00 98.19 93 SER A O 1
ATOM 661 N N . MET A 1 94 ? 6.825 -2.299 4.155 1.00 98.62 94 MET A N 1
ATOM 662 C CA . MET A 1 94 ? 5.477 -1.772 4.334 1.00 98.62 94 MET A CA 1
ATOM 663 C C . MET A 1 94 ? 4.429 -2.889 4.419 1.00 98.62 94 MET A C 1
ATOM 665 O O . MET A 1 94 ? 3.557 -2.839 5.285 1.00 98.62 94 MET A O 1
ATOM 669 N N . LEU A 1 95 ? 4.531 -3.933 3.585 1.00 98.50 95 LEU A N 1
ATOM 670 C CA . LEU A 1 95 ? 3.624 -5.083 3.659 1.00 98.50 95 LEU A CA 1
ATOM 671 C C . LEU A 1 95 ? 3.769 -5.826 4.994 1.00 98.50 95 LEU A C 1
ATOM 673 O O . LEU A 1 95 ? 2.768 -6.164 5.620 1.00 98.50 95 LEU A O 1
ATOM 677 N N . ALA A 1 96 ? 4.999 -6.048 5.463 1.00 98.19 96 ALA A N 1
ATOM 678 C CA . ALA A 1 96 ? 5.239 -6.673 6.759 1.00 98.19 96 ALA A CA 1
ATOM 679 C C . ALA A 1 96 ? 4.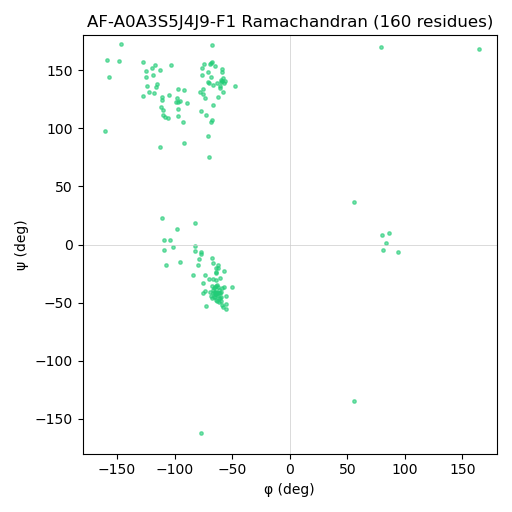653 -5.842 7.910 1.00 98.19 96 ALA A C 1
ATOM 681 O O . ALA A 1 96 ? 4.056 -6.406 8.824 1.00 98.19 96 ALA A O 1
ATOM 682 N N . GLU A 1 97 ? 4.791 -4.516 7.870 1.00 98.50 97 GLU A N 1
ATOM 683 C CA . GLU A 1 97 ? 4.197 -3.627 8.872 1.00 98.50 97 GLU A CA 1
ATOM 684 C C . GLU A 1 97 ? 2.663 -3.669 8.842 1.00 98.50 97 GLU A C 1
ATOM 686 O O . GLU A 1 97 ? 2.029 -3.769 9.894 1.00 98.50 97 GLU A O 1
ATOM 691 N N . ALA A 1 98 ? 2.058 -3.706 7.652 1.00 98.25 98 ALA A N 1
ATOM 692 C CA . ALA A 1 98 ? 0.612 -3.847 7.508 1.00 98.25 98 ALA A CA 1
ATOM 693 C C . ALA A 1 98 ? 0.110 -5.169 8.104 1.00 98.25 98 ALA A C 1
ATOM 695 O O . ALA A 1 98 ? -0.847 -5.183 8.877 1.00 98.25 98 ALA A O 1
ATOM 696 N N . LEU A 1 99 ? 0.794 -6.280 7.811 1.00 97.62 99 LEU A N 1
ATOM 697 C CA . LEU A 1 99 ? 0.438 -7.603 8.330 1.00 97.62 99 LEU A CA 1
ATOM 698 C C . LEU A 1 99 ? 0.630 -7.726 9.848 1.00 97.62 99 LEU A C 1
ATOM 700 O O . LEU A 1 99 ? -0.117 -8.462 10.486 1.00 97.62 99 LEU A O 1
ATOM 704 N N . LYS A 1 100 ? 1.582 -7.000 10.449 1.00 97.81 100 LYS A N 1
ATOM 705 C CA . LYS A 1 100 ? 1.738 -6.943 11.915 1.00 97.81 100 LYS A CA 1
ATOM 706 C C . LYS A 1 100 ? 0.577 -6.227 12.600 1.00 97.81 100 LYS A C 1
ATOM 708 O O . LYS A 1 100 ? 0.204 -6.609 13.704 1.00 97.81 100 LYS A O 1
ATOM 713 N N . ARG A 1 101 ? 0.030 -5.186 11.966 1.00 97.06 101 ARG A N 1
ATOM 714 C CA . ARG A 1 101 ? -1.084 -4.379 12.499 1.00 97.06 101 ARG A CA 1
ATOM 715 C C . ARG A 1 101 ? -2.448 -4.997 12.226 1.00 97.06 101 ARG A C 1
ATOM 717 O O . ARG A 1 101 ? -3.378 -4.798 13.001 1.00 97.06 101 ARG A O 1
ATOM 724 N N . ALA A 1 102 ? -2.544 -5.788 11.165 1.00 94.88 102 ALA A N 1
ATOM 725 C CA . ALA A 1 102 ? -3.775 -6.408 10.712 1.00 94.88 102 ALA A CA 1
ATOM 726 C C . ALA A 1 102 ? -4.593 -7.170 11.776 1.00 94.88 102 ALA A C 1
ATOM 728 O O . ALA A 1 102 ? -5.812 -7.077 11.707 1.00 94.88 102 ALA A O 1
ATOM 729 N N . PRO A 1 103 ? -4.015 -7.884 12.768 1.00 95.12 103 PRO A N 1
ATOM 730 C CA . PRO A 1 103 ? -4.814 -8.567 13.791 1.00 95.12 103 PRO A CA 1
ATOM 731 C C . PRO A 1 103 ? -5.671 -7.637 14.661 1.00 95.12 103 PRO A C 1
ATOM 733 O O . PRO A 1 103 ? -6.611 -8.108 15.294 1.00 95.12 103 PRO A O 1
ATOM 736 N N . ALA A 1 104 ? -5.329 -6.347 14.721 1.00 95.19 104 ALA A N 1
ATOM 737 C CA . ALA A 1 104 ? -6.066 -5.325 15.461 1.00 95.19 104 ALA A CA 1
ATOM 738 C C . ALA A 1 104 ? -6.915 -4.417 14.552 1.00 95.19 104 ALA A C 1
ATOM 740 O O . ALA A 1 104 ? -7.495 -3.457 15.044 1.00 95.19 104 ALA A O 1
ATOM 741 N N . ALA A 1 105 ? -6.960 -4.693 13.246 1.00 96.75 105 ALA A N 1
ATOM 742 C CA . ALA A 1 105 ? -7.683 -3.902 12.259 1.00 96.75 105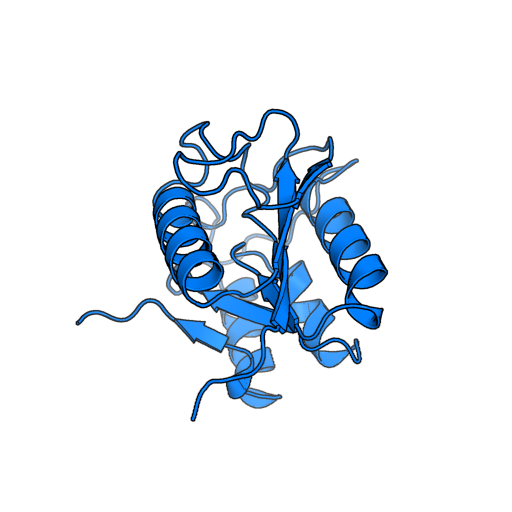 ALA A CA 1
ATOM 743 C C . ALA A 1 105 ? -8.799 -4.731 11.610 1.00 96.75 105 ALA A C 1
ATOM 745 O O . ALA A 1 105 ? -8.701 -5.953 11.496 1.00 96.75 105 ALA A O 1
ATOM 746 N N . ASP A 1 106 ? -9.833 -4.057 11.117 1.00 97.62 106 ASP A N 1
ATOM 747 C CA . ASP A 1 106 ? -10.923 -4.693 10.375 1.00 97.62 106 ASP A CA 1
ATOM 748 C C . ASP A 1 106 ? -10.498 -5.075 8.951 1.00 97.62 106 ASP A C 1
ATOM 750 O O . ASP A 1 106 ? -10.960 -6.078 8.401 1.00 97.62 106 ASP A O 1
ATOM 754 N N . ALA A 1 107 ? -9.615 -4.282 8.333 1.00 97.44 107 ALA A N 1
ATOM 755 C CA . ALA A 1 107 ? -9.099 -4.550 6.994 1.00 97.44 107 ALA A CA 1
ATOM 756 C C . ALA A 1 107 ? -7.772 -3.838 6.700 1.00 97.44 107 ALA A C 1
ATOM 758 O O . ALA A 1 107 ? -7.438 -2.807 7.290 1.00 97.44 107 ALA A O 1
ATOM 759 N N . VAL A 1 108 ? -7.054 -4.372 5.709 1.00 98.50 108 VAL A N 1
ATOM 760 C CA . VAL A 1 108 ? -5.917 -3.709 5.064 1.00 98.50 108 VAL A CA 1
ATOM 761 C C . VAL A 1 108 ? -6.309 -3.341 3.635 1.00 98.50 108 VAL A C 1
ATOM 763 O O . VAL A 1 108 ? -6.736 -4.203 2.868 1.00 98.50 108 VAL A O 1
ATOM 766 N N . LEU A 1 109 ? -6.144 -2.076 3.256 1.00 98.25 109 LEU A N 1
ATOM 767 C CA . LEU A 1 109 ? -6.403 -1.574 1.908 1.00 98.25 109 LEU A CA 1
ATOM 768 C C . LEU A 1 109 ? -5.078 -1.223 1.228 1.00 98.25 109 LEU A C 1
ATOM 770 O O . LEU A 1 109 ? -4.361 -0.325 1.665 1.00 98.25 109 LEU A O 1
ATOM 774 N N . ASN A 1 110 ? -4.751 -1.930 0.151 1.00 97.94 110 ASN A N 1
ATOM 775 C CA . ASN A 1 110 ? -3.548 -1.723 -0.640 1.00 97.94 110 ASN A CA 1
ATOM 776 C C . ASN A 1 110 ? -3.817 -0.865 -1.879 1.00 97.94 110 ASN A C 1
ATOM 778 O O . ASN A 1 110 ? -4.649 -1.210 -2.720 1.00 97.94 110 ASN A O 1
ATOM 782 N N . PHE A 1 111 ? -3.029 0.200 -2.012 1.00 96.62 111 PHE A N 1
ATOM 783 C CA . PHE A 1 111 ? -3.070 1.146 -3.129 1.00 96.62 111 PHE A CA 1
ATOM 784 C C . PHE A 1 111 ? -1.847 1.042 -4.049 1.00 96.62 111 PHE A C 1
ATOM 786 O O . PHE A 1 111 ? -1.785 1.712 -5.080 1.00 96.62 111 PHE A O 1
ATOM 793 N N . GLY A 1 112 ? -0.866 0.209 -3.691 1.00 94.50 112 GLY A N 1
ATOM 794 C CA . GLY A 1 112 ? 0.255 -0.121 -4.560 1.00 94.50 112 GLY A CA 1
ATOM 795 C C . GLY A 1 112 ? -0.157 -1.095 -5.662 1.00 94.50 112 GLY A C 1
ATOM 796 O O . GLY A 1 112 ? -0.800 -2.113 -5.396 1.00 94.50 112 GLY A O 1
ATOM 797 N N . TYR A 1 113 ? 0.255 -0.810 -6.895 1.00 95.25 113 TYR A N 1
ATOM 798 C CA . TYR A 1 113 ? 0.187 -1.765 -7.998 1.00 95.25 113 TYR A CA 1
ATOM 799 C C . TYR A 1 113 ? 1.512 -2.524 -8.053 1.00 95.25 113 TYR A C 1
ATOM 801 O O . TYR A 1 113 ? 2.450 -2.093 -8.716 1.00 95.25 113 TYR A O 1
ATOM 809 N N . ASP A 1 114 ? 1.614 -3.610 -7.291 1.00 96.88 114 ASP A N 1
ATOM 810 C CA . ASP A 1 114 ? 2.802 -4.461 -7.281 1.00 96.88 114 ASP A CA 1
ATOM 811 C C . ASP A 1 114 ? 2.419 -5.919 -7.000 1.00 96.88 114 ASP A C 1
ATOM 813 O O . ASP A 1 114 ? 1.351 -6.211 -6.452 1.00 96.88 114 ASP A O 1
ATOM 817 N N . TRP A 1 115 ? 3.285 -6.838 -7.406 1.00 97.62 115 TRP A N 1
ATOM 818 C CA . TRP A 1 115 ? 3.026 -8.270 -7.414 1.00 97.62 115 TRP A CA 1
ATOM 819 C C . TRP A 1 115 ? 2.938 -8.848 -6.000 1.00 97.62 115 TRP A C 1
ATOM 821 O O . TRP A 1 115 ? 2.070 -9.676 -5.724 1.00 97.62 115 TRP A O 1
ATOM 831 N N . LEU A 1 116 ? 3.811 -8.401 -5.087 1.00 98.31 116 LEU A N 1
ATOM 832 C CA . LEU A 1 116 ? 3.968 -9.038 -3.775 1.00 98.31 116 LEU A CA 1
ATOM 833 C C . LEU A 1 116 ? 2.678 -9.008 -2.928 1.00 98.31 116 LEU A C 1
ATOM 835 O O . LEU A 1 116 ? 2.273 -10.078 -2.478 1.00 98.31 116 LEU A O 1
ATOM 839 N N . PRO A 1 117 ? 1.974 -7.869 -2.738 1.00 98.19 117 PRO A N 1
ATOM 840 C CA . PRO A 1 117 ? 0.731 -7.857 -1.966 1.00 98.19 117 PRO A CA 1
ATOM 841 C C . PRO A 1 117 ? -0.353 -8.749 -2.579 1.00 98.19 117 PRO A C 1
ATOM 843 O O . PRO A 1 117 ? -1.056 -9.444 -1.848 1.00 98.19 117 PRO A O 1
ATOM 846 N N . LEU A 1 118 ? -0.475 -8.769 -3.912 1.00 98.12 118 LEU A N 1
ATOM 847 C CA . LEU A 1 118 ? -1.443 -9.622 -4.610 1.00 98.12 118 LEU A CA 1
ATOM 848 C C . LEU A 1 118 ? -1.139 -11.101 -4.361 1.00 98.12 118 LEU A C 1
ATOM 850 O O . LEU A 1 118 ? -2.022 -11.860 -3.967 1.00 98.12 118 LEU A O 1
ATOM 854 N N . TRP A 1 119 ? 0.126 -11.492 -4.535 1.00 98.06 119 TRP A N 1
ATOM 855 C CA . TRP A 1 119 ? 0.571 -12.866 -4.332 1.00 98.06 119 TRP A CA 1
ATOM 856 C C . TRP A 1 119 ? 0.432 -13.318 -2.877 1.00 98.06 119 TRP A C 1
ATOM 858 O O . TRP A 1 119 ? 0.083 -14.468 -2.640 1.00 98.06 119 TRP A O 1
ATOM 868 N N . THR A 1 120 ? 0.671 -12.435 -1.902 1.00 98.06 120 THR A N 1
ATOM 869 C CA . THR A 1 120 ? 0.575 -12.747 -0.466 1.00 98.06 120 THR A CA 1
ATOM 870 C C . THR A 1 120 ? -0.861 -12.979 0.005 1.00 98.06 120 THR A C 1
ATOM 872 O O . THR A 1 120 ? -1.076 -13.753 0.937 1.00 98.06 120 THR A O 1
ATOM 875 N N . THR A 1 121 ? -1.842 -12.339 -0.629 1.00 98.31 121 THR A N 1
ATOM 876 C CA . THR A 1 121 ? -3.226 -12.272 -0.131 1.00 98.31 121 THR A CA 1
ATOM 877 C C . THR A 1 121 ? -3.882 -13.635 0.132 1.00 98.31 121 THR A C 1
ATOM 879 O O . THR A 1 121 ? -4.461 -13.794 1.205 1.00 98.31 121 THR A O 1
ATOM 882 N N . PRO A 1 122 ? -3.761 -14.655 -0.742 1.00 97.75 122 PRO A N 1
ATOM 883 C CA . PRO A 1 122 ? -4.355 -15.971 -0.489 1.00 97.75 122 PRO A CA 1
ATOM 884 C C . PRO A 1 122 ? -3.741 -16.743 0.687 1.00 97.75 122 PRO A C 1
ATOM 886 O O . PRO A 1 122 ? -4.328 -17.719 1.153 1.00 97.75 122 PRO A O 1
ATOM 889 N N . TRP A 1 123 ? -2.556 -16.339 1.150 1.00 97.31 123 TRP A N 1
ATOM 890 C CA . TRP A 1 123 ? -1.769 -17.062 2.153 1.00 97.31 123 TRP A CA 1
ATOM 891 C C . TRP A 1 123 ? -1.880 -16.466 3.556 1.00 97.31 123 TRP A C 1
ATOM 893 O O . TRP A 1 123 ? -1.295 -17.002 4.497 1.00 97.31 123 TRP A O 1
ATOM 903 N N . VAL A 1 124 ? -2.613 -15.362 3.710 1.00 95.81 124 VAL A N 1
ATOM 904 C CA . VAL A 1 124 ? -2.813 -14.682 4.992 1.00 95.81 124 VAL A CA 1
ATOM 905 C C . VAL A 1 124 ? -4.293 -14.669 5.361 1.00 95.81 124 VAL A C 1
ATOM 907 O O . VAL A 1 124 ? -5.166 -14.567 4.507 1.00 95.81 124 VAL A O 1
ATOM 910 N N . SER A 1 125 ? -4.596 -14.753 6.656 1.00 93.06 125 SER A N 1
ATOM 911 C CA . SER A 1 125 ? -5.973 -14.655 7.165 1.00 93.06 125 SER A CA 1
ATOM 912 C C . SER A 1 125 ? -6.503 -13.217 7.212 1.00 93.06 125 SER A C 1
ATOM 914 O O . SER A 1 125 ? -7.683 -12.996 7.481 1.00 93.06 125 SER A O 1
ATOM 916 N N . VAL A 1 126 ? -5.631 -12.241 6.963 1.00 93.38 126 VAL A N 1
ATOM 917 C CA . VAL A 1 126 ? -5.930 -10.811 7.001 1.00 93.38 126 VAL A CA 1
ATOM 918 C C . VAL A 1 126 ? -6.898 -10.429 5.876 1.00 93.38 126 VAL A C 1
ATOM 920 O O . VAL A 1 126 ? -6.680 -10.836 4.732 1.00 93.38 126 VAL A O 1
ATOM 923 N N . PRO A 1 127 ? -7.920 -9.590 6.136 1.00 95.88 127 PRO A N 1
ATOM 924 C CA . PRO A 1 127 ? -8.748 -9.005 5.087 1.00 95.88 127 PRO A CA 1
ATOM 925 C C . PRO A 1 127 ? -7.975 -7.958 4.261 1.00 95.88 127 PRO A C 1
ATOM 927 O O . PRO A 1 127 ? -8.152 -6.756 4.436 1.00 95.88 127 PRO A O 1
ATOM 930 N N . LEU A 1 128 ? -7.093 -8.419 3.372 1.00 98.19 128 LEU A N 1
ATOM 931 C CA . LEU A 1 128 ? -6.314 -7.580 2.462 1.00 98.19 128 LEU A CA 1
ATOM 932 C C . LEU A 1 128 ? -7.094 -7.354 1.156 1.00 98.19 128 LEU A C 1
ATOM 934 O O . LEU A 1 128 ? -7.488 -8.306 0.485 1.00 98.19 128 LEU A O 1
ATOM 938 N N . PHE A 1 129 ? -7.354 -6.091 0.830 1.00 98.25 129 PHE A N 1
ATOM 939 C CA . PHE A 1 129 ? -8.067 -5.653 -0.371 1.00 98.25 129 PHE A CA 1
ATOM 940 C C . PHE A 1 129 ? -7.169 -4.759 -1.223 1.00 98.25 129 PHE A C 1
ATOM 942 O O . PHE A 1 129 ? -6.308 -4.061 -0.690 1.00 98.25 129 PHE A O 1
ATOM 949 N N . HIS A 1 130 ? -7.383 -4.735 -2.537 1.00 97.94 130 HIS A N 1
ATOM 950 C CA . HIS A 1 130 ? -6.549 -3.983 -3.473 1.00 97.94 130 HIS A CA 1
ATOM 951 C C . HIS A 1 130 ? -7.399 -3.077 -4.351 1.00 97.94 130 HIS A C 1
ATOM 953 O O . HIS A 1 130 ? -8.319 -3.541 -5.028 1.00 97.94 130 HIS A O 1
ATOM 959 N N . LEU A 1 131 ? -7.040 -1.795 -4.388 1.00 96.44 131 LEU A N 1
ATOM 960 C CA . LEU A 1 131 ? -7.516 -0.879 -5.412 1.00 96.44 131 LEU A CA 1
ATOM 961 C C . LEU A 1 131 ? -6.505 -0.859 -6.561 1.00 96.44 131 LEU A C 1
ATOM 963 O O . LEU A 1 131 ? -5.422 -0.287 -6.452 1.00 96.44 131 LEU A O 1
ATOM 967 N N . ILE A 1 132 ? -6.864 -1.507 -7.663 1.00 94.69 132 ILE A N 1
ATOM 968 C CA . ILE A 1 132 ? -6.030 -1.633 -8.853 1.00 94.69 132 ILE A CA 1
ATOM 969 C C . ILE A 1 132 ? -6.060 -0.316 -9.637 1.00 94.69 132 ILE A C 1
ATOM 971 O O . ILE A 1 132 ? -7.104 0.106 -10.145 1.00 94.69 132 ILE A O 1
ATOM 975 N N . SER A 1 133 ? -4.899 0.341 -9.711 1.00 89.19 133 SER A N 1
ATOM 976 C CA . SER A 1 133 ? -4.727 1.687 -10.277 1.00 89.19 133 SER A CA 1
ATOM 977 C C . SER A 1 133 ? -4.296 1.718 -11.745 1.00 89.19 133 SER A C 1
ATOM 979 O O . SER A 1 133 ? -4.403 2.763 -12.385 1.00 89.19 133 SER A O 1
ATOM 981 N N . MET A 1 134 ? -3.827 0.596 -12.293 1.00 87.81 134 MET A N 1
ATOM 982 C CA . MET A 1 134 ? -3.367 0.484 -13.677 1.00 87.81 134 MET A CA 1
ATOM 983 C C . MET A 1 134 ? -4.058 -0.669 -14.399 1.00 87.81 134 MET A C 1
ATOM 985 O O . MET A 1 134 ? -4.564 -1.603 -13.780 1.00 87.81 134 MET A O 1
ATOM 989 N N . GLY A 1 135 ? -4.094 -0.568 -15.728 1.00 86.44 135 GLY A N 1
ATOM 990 C CA . GLY A 1 135 ? -4.506 -1.667 -16.588 1.00 86.44 135 GLY A CA 1
ATOM 991 C C . GLY A 1 135 ? -3.408 -2.719 -16.737 1.00 86.44 135 GLY A C 1
ATOM 992 O O . GLY A 1 135 ? -2.444 -2.779 -15.979 1.00 86.44 135 GLY A O 1
ATOM 993 N N . ASP A 1 136 ? -3.555 -3.530 -17.768 1.00 87.06 136 ASP A N 1
ATOM 994 C CA . ASP A 1 136 ? -2.639 -4.603 -18.122 1.00 87.06 136 ASP A CA 1
ATOM 995 C C . ASP A 1 136 ? -1.308 -4.065 -18.681 1.00 87.06 136 ASP A C 1
ATOM 997 O O . ASP A 1 136 ? -1.198 -3.731 -19.859 1.00 87.06 136 ASP A O 1
ATOM 1001 N N . VAL A 1 137 ? -0.322 -3.905 -17.793 1.00 89.38 137 VAL A N 1
ATOM 1002 C CA . VAL A 1 137 ? 0.997 -3.314 -18.100 1.00 89.38 137 VAL A CA 1
ATOM 1003 C C . VAL A 1 137 ? 2.147 -4.327 -18.127 1.00 89.38 137 VAL A C 1
ATOM 1005 O O . VAL A 1 137 ? 3.201 -4.025 -18.671 1.00 89.38 137 VAL A O 1
ATOM 1008 N N . ALA A 1 138 ? 1.963 -5.514 -17.543 1.00 93.19 138 ALA A N 1
ATOM 1009 C CA . ALA A 1 138 ? 2.956 -6.589 -17.528 1.00 93.19 138 ALA A CA 1
ATOM 1010 C C . ALA A 1 138 ? 2.273 -7.944 -17.308 1.00 93.19 138 ALA A C 1
ATOM 1012 O O . ALA A 1 138 ? 1.334 -8.038 -16.509 1.00 93.19 138 ALA A O 1
ATOM 1013 N N . ALA A 1 139 ? 2.781 -8.996 -17.954 1.00 95.25 139 ALA A N 1
ATOM 1014 C CA . ALA A 1 139 ? 2.179 -10.328 -17.922 1.00 95.25 139 ALA A CA 1
ATOM 1015 C C . ALA A 1 139 ? 2.092 -10.884 -16.493 1.00 95.25 139 ALA A C 1
ATOM 1017 O O . ALA A 1 139 ? 1.032 -11.322 -16.058 1.00 95.25 139 ALA A O 1
ATOM 1018 N N . VAL A 1 140 ? 3.162 -10.753 -15.702 1.00 95.88 140 VAL A N 1
ATOM 1019 C CA . VAL A 1 140 ? 3.180 -11.240 -14.310 1.00 95.88 140 VAL A CA 1
ATOM 1020 C C . VAL A 1 140 ? 2.174 -10.519 -13.405 1.00 95.88 140 VAL A C 1
ATOM 1022 O O . VAL A 1 140 ? 1.634 -11.114 -12.470 1.00 95.88 140 VAL A O 1
ATOM 1025 N N . MET A 1 141 ? 1.882 -9.247 -13.690 1.00 96.69 141 MET A N 1
ATOM 1026 C CA . MET A 1 141 ? 0.860 -8.489 -12.968 1.00 96.69 141 MET A CA 1
ATOM 1027 C C . MET A 1 141 ? -0.546 -8.910 -13.393 1.00 96.69 141 MET A C 1
ATOM 1029 O O . MET A 1 141 ? -1.398 -9.103 -12.524 1.00 96.69 141 MET A O 1
ATOM 1033 N N . ARG A 1 142 ? -0.780 -9.120 -14.697 1.00 95.88 142 ARG A N 1
ATOM 1034 C CA . ARG A 1 142 ? -2.034 -9.691 -15.213 1.00 95.88 142 ARG A CA 1
ATOM 1035 C C . ARG A 1 142 ? -2.320 -11.039 -14.557 1.00 95.88 142 ARG A C 1
ATOM 1037 O O . ARG A 1 142 ? -3.382 -11.212 -13.963 1.00 95.88 142 ARG A O 1
ATOM 1044 N N . ASP A 1 143 ? -1.345 -11.941 -14.572 1.00 96.81 143 ASP A N 1
ATOM 1045 C CA . ASP A 1 143 ? -1.463 -13.283 -14.004 1.00 96.81 143 ASP A CA 1
ATOM 1046 C C . ASP A 1 143 ? -1.770 -13.250 -12.503 1.00 96.81 143 ASP A C 1
ATOM 1048 O O . ASP A 1 143 ? -2.597 -14.031 -12.020 1.00 96.81 143 ASP A O 1
ATOM 1052 N N . ALA A 1 144 ? -1.136 -12.340 -11.755 1.00 97.25 144 ALA A N 1
ATOM 1053 C CA . ALA A 1 144 ? -1.388 -12.163 -10.327 1.00 97.25 144 ALA A CA 1
ATOM 1054 C C . ALA A 1 144 ? -2.809 -11.646 -10.052 1.00 97.25 144 ALA A C 1
ATOM 1056 O O . ALA A 1 144 ? -3.501 -12.196 -9.193 1.00 97.25 144 ALA A O 1
ATOM 1057 N N . ILE A 1 145 ? -3.266 -10.637 -10.801 1.00 97.06 145 ILE A N 1
ATOM 1058 C CA . ILE A 1 145 ? -4.618 -10.075 -10.670 1.00 97.06 145 ILE A CA 1
ATOM 1059 C C . ILE A 1 145 ? -5.668 -11.128 -11.031 1.00 97.06 145 ILE A C 1
ATOM 1061 O O . ILE A 1 145 ? -6.610 -11.338 -10.269 1.00 97.06 145 ILE A O 1
ATOM 1065 N N . GLU A 1 146 ? -5.503 -11.833 -12.151 1.00 97.38 146 GLU A N 1
ATOM 1066 C CA . GLU A 1 146 ? -6.431 -12.886 -12.563 1.00 97.38 146 GLU A CA 1
ATOM 1067 C C . GLU A 1 146 ? -6.462 -14.049 -11.572 1.00 97.38 146 GLU A C 1
ATOM 1069 O O . GLU A 1 146 ? -7.530 -14.573 -11.255 1.00 97.38 146 GLU A O 1
ATOM 1074 N N . SER A 1 147 ? -5.301 -14.464 -11.061 1.00 97.81 147 SER A N 1
ATOM 1075 C CA . SER A 1 147 ? -5.223 -15.537 -10.069 1.00 97.81 147 SER A CA 1
ATOM 1076 C C . SER A 1 147 ? -5.906 -15.143 -8.767 1.00 97.81 147 SER A C 1
ATOM 1078 O O . SER A 1 147 ? -6.663 -15.944 -8.217 1.00 97.81 147 SER A O 1
ATOM 1080 N N . LEU A 1 148 ? -5.712 -13.903 -8.311 1.00 98.00 148 LEU A N 1
ATOM 1081 C CA . LEU A 1 148 ? -6.392 -13.396 -7.126 1.00 98.00 148 LEU A CA 1
ATOM 1082 C C . LEU A 1 148 ? -7.903 -13.262 -7.353 1.00 98.00 148 LEU A C 1
ATOM 1084 O O . LEU A 1 148 ? -8.679 -13.628 -6.477 1.00 98.00 148 LEU A O 1
ATOM 1088 N N . ALA A 1 149 ? -8.332 -12.820 -8.537 1.00 97.44 149 ALA A N 1
ATOM 1089 C CA . ALA A 1 149 ? -9.746 -12.734 -8.892 1.00 97.44 149 ALA A CA 1
ATOM 1090 C C . ALA A 1 149 ? -10.424 -14.114 -8.924 1.00 97.44 149 ALA A C 1
ATOM 1092 O O . ALA A 1 149 ? -11.543 -14.262 -8.431 1.00 97.44 149 ALA A O 1
ATOM 1093 N N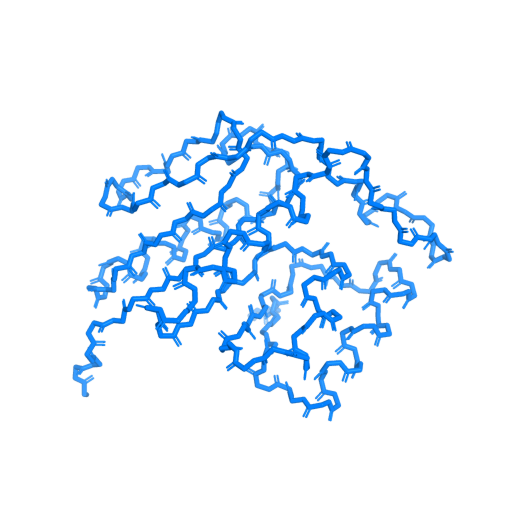 . ARG A 1 150 ? -9.736 -15.131 -9.465 1.00 98.25 150 ARG A N 1
ATOM 1094 C CA . ARG A 1 150 ? -10.197 -16.530 -9.451 1.00 98.25 150 ARG A CA 1
ATOM 1095 C C . ARG A 1 150 ? -10.300 -17.088 -8.034 1.00 98.25 150 ARG A C 1
ATOM 1097 O O . ARG A 1 150 ? -11.191 -17.891 -7.773 1.00 98.25 150 ARG A O 1
ATOM 1104 N N . TRP A 1 151 ? -9.395 -16.687 -7.144 1.00 98.19 151 TRP A N 1
ATOM 1105 C CA . TRP A 1 151 ? -9.424 -17.092 -5.741 1.00 98.19 151 TRP A CA 1
ATOM 1106 C C . TRP A 1 151 ? -10.553 -16.401 -4.963 1.00 98.19 151 TRP A C 1
ATOM 1108 O O . TRP A 1 151 ? -11.368 -17.079 -4.342 1.00 98.19 151 TRP A O 1
ATOM 1118 N N . ASP A 1 152 ? -10.632 -15.070 -5.018 1.00 97.81 152 ASP A N 1
ATOM 1119 C CA . ASP A 1 152 ? -11.726 -14.281 -4.448 1.00 97.81 152 ASP A CA 1
ATOM 1120 C C . ASP A 1 152 ? -11.780 -12.873 -5.066 1.00 97.81 152 ASP A C 1
ATOM 1122 O O . ASP A 1 152 ? -11.105 -11.942 -4.619 1.00 97.81 152 ASP A O 1
ATOM 1126 N N . GLN A 1 153 ? -12.650 -12.680 -6.061 1.00 95.94 153 GLN A N 1
ATOM 1127 C CA . GLN A 1 153 ? -12.824 -11.385 -6.732 1.00 95.94 153 GLN A CA 1
ATOM 1128 C C . GLN A 1 153 ? -13.204 -10.227 -5.796 1.00 95.94 153 GLN A C 1
ATOM 1130 O O . GLN A 1 153 ? -12.948 -9.073 -6.125 1.00 95.94 153 GLN A O 1
ATOM 1135 N N . ARG A 1 154 ? -13.786 -10.499 -4.618 1.00 96.56 154 ARG A N 1
ATOM 1136 C CA . ARG A 1 154 ? -14.201 -9.451 -3.664 1.00 96.56 154 ARG A CA 1
ATOM 1137 C C . ARG A 1 154 ? -13.009 -8.712 -3.054 1.00 96.56 154 ARG A C 1
ATOM 1139 O O . ARG A 1 154 ? -13.189 -7.691 -2.401 1.00 96.56 154 ARG A O 1
ATOM 1146 N N . ARG A 1 155 ? -11.798 -9.238 -3.248 1.00 97.19 155 ARG A N 1
ATOM 1147 C CA . ARG A 1 155 ? -10.529 -8.649 -2.804 1.00 97.19 155 ARG A CA 1
ATOM 1148 C C . ARG A 1 155 ? -10.050 -7.525 -3.710 1.00 97.19 155 ARG A C 1
ATOM 1150 O O . ARG A 1 155 ? -9.132 -6.805 -3.335 1.00 97.19 155 ARG A O 1
ATOM 1157 N N . LEU A 1 156 ? -10.649 -7.380 -4.888 1.00 97.06 156 LEU A N 1
ATOM 1158 C CA . LEU A 1 156 ? -10.216 -6.455 -5.921 1.00 97.06 156 LEU A CA 1
ATOM 1159 C C . LEU A 1 156 ? -11.280 -5.387 -6.173 1.00 97.06 156 LEU A C 1
ATOM 1161 O O . LEU A 1 156 ? -12.463 -5.681 -6.335 1.00 97.06 156 LEU A O 1
ATOM 1165 N N . ALA A 1 157 ? -10.829 -4.145 -6.278 1.00 94.94 157 ALA A N 1
ATOM 1166 C CA . ALA A 1 157 ? -11.570 -3.037 -6.858 1.00 94.94 157 ALA A CA 1
ATOM 1167 C C . ALA A 1 157 ? -10.726 -2.415 -7.975 1.00 94.94 157 ALA A C 1
ATOM 1169 O O . ALA A 1 157 ? -9.499 -2.418 -7.908 1.00 94.94 157 ALA A O 1
ATOM 1170 N N . PHE A 1 158 ? -11.373 -1.864 -8.999 1.00 91.06 158 PHE A N 1
ATOM 1171 C CA . PHE A 1 158 ? -10.700 -1.275 -10.157 1.00 91.06 158 PHE A CA 1
ATOM 1172 C C . PHE A 1 158 ? -11.165 0.161 -10.364 1.00 91.06 158 PHE A C 1
ATOM 1174 O O . PHE A 1 158 ? -12.354 0.461 -10.217 1.00 91.06 158 PHE A O 1
ATOM 1181 N N . HIS A 1 159 ? -10.255 1.034 -10.796 1.00 78.19 159 HIS A N 1
ATOM 1182 C CA . HIS A 1 159 ? -10.665 2.288 -11.417 1.00 78.19 159 HIS A CA 1
ATOM 1183 C C . HIS A 1 159 ? -11.334 1.987 -12.759 1.00 78.19 159 HIS A C 1
ATOM 1185 O O . HIS A 1 159 ? -10.684 1.622 -13.735 1.00 78.19 159 HIS A O 1
ATOM 1191 N N . THR A 1 160 ? -12.652 2.142 -12.807 1.00 63.88 160 THR A N 1
ATOM 1192 C CA . THR A 1 160 ? -13.429 2.059 -14.044 1.00 63.88 160 THR A CA 1
ATOM 1193 C C . THR A 1 160 ? -13.813 3.465 -14.499 1.00 63.88 160 THR A C 1
ATOM 1195 O O . THR A 1 160 ? -13.858 4.404 -13.698 1.00 63.88 160 THR A O 1
ATOM 1198 N N . ARG A 1 161 ? -14.049 3.645 -15.804 1.00 56.91 161 ARG A N 1
ATOM 1199 C CA . ARG A 1 161 ? -14.668 4.886 -16.288 1.00 56.91 161 ARG A CA 1
ATOM 1200 C C . ARG A 1 161 ? -16.075 4.989 -15.694 1.00 56.91 161 ARG A C 1
ATOM 1202 O O . ARG A 1 161 ? -16.774 3.982 -15.628 1.00 56.91 161 ARG A O 1
ATOM 1209 N N . ARG A 1 162 ? -16.458 6.196 -15.278 1.00 41.97 162 ARG A N 1
ATOM 1210 C CA . ARG A 1 162 ? -17.871 6.543 -15.089 1.00 41.97 162 ARG A CA 1
ATOM 1211 C C . ARG A 1 162 ? -18.555 6.672 -16.442 1.00 41.97 162 ARG A C 1
ATOM 1213 O O . ARG A 1 162 ? -17.873 7.145 -17.381 1.00 41.97 162 ARG A O 1
#